Protein AF-A0A2H8TK50-F1 (afdb_monomer_lite)

Structure (mmCIF, N/CA/C/O backbone):
data_AF-A0A2H8TK50-F1
#
_entry.id   AF-A0A2H8TK50-F1
#
loop_
_atom_site.group_PDB
_atom_site.id
_atom_site.type_symbol
_atom_site.label_atom_id
_atom_site.label_alt_id
_atom_site.label_comp_id
_atom_site.label_asym_id
_atom_site.label_entity_id
_atom_site.label_seq_id
_atom_site.pdbx_PDB_ins_code
_atom_site.Cartn_x
_atom_site.Cartn_y
_atom_site.Cartn_z
_atom_site.occupancy
_atom_site.B_iso_or_equiv
_atom_site.auth_seq_id
_atom_site.auth_comp_id
_atom_site.auth_asym_id
_atom_site.auth_atom_id
_atom_site.pdbx_PDB_model_num
ATOM 1 N N . MET A 1 1 ? 24.410 6.948 19.843 1.00 59.19 1 MET A N 1
ATOM 2 C CA . MET A 1 1 ? 24.006 8.036 18.923 1.00 59.19 1 MET A CA 1
ATOM 3 C C . MET A 1 1 ? 22.781 7.553 18.160 1.00 59.19 1 MET A C 1
ATOM 5 O O . MET A 1 1 ? 22.841 6.465 17.606 1.00 59.19 1 MET A O 1
ATOM 9 N N . VAL A 1 2 ? 21.653 8.263 18.240 1.00 80.38 2 VAL A N 1
ATOM 10 C CA . VAL A 1 2 ? 20.381 7.855 17.608 1.00 80.38 2 VAL A CA 1
ATOM 11 C C . VAL A 1 2 ? 20.427 8.196 16.118 1.00 80.38 2 VAL A C 1
ATOM 13 O O . VAL A 1 2 ? 20.750 9.328 15.768 1.00 80.38 2 VAL A O 1
ATOM 16 N N . SER A 1 3 ? 20.117 7.230 15.249 1.00 84.81 3 SER A N 1
ATOM 17 C CA . SER A 1 3 ? 20.036 7.448 13.800 1.00 84.81 3 SER A CA 1
ATOM 18 C C . SER A 1 3 ? 18.895 8.418 13.450 1.00 84.81 3 SER A C 1
ATOM 20 O O . SER A 1 3 ? 17.822 8.324 14.057 1.00 84.81 3 SER A O 1
ATOM 22 N N . PRO A 1 4 ? 19.070 9.312 12.458 1.00 81.44 4 PRO A N 1
ATOM 23 C CA . PRO A 1 4 ? 18.038 10.275 12.059 1.00 81.44 4 PRO A CA 1
ATOM 24 C C . PRO A 1 4 ? 16.717 9.597 11.660 1.00 81.44 4 PRO A C 1
ATOM 26 O O . PRO A 1 4 ? 15.648 10.095 12.003 1.00 81.44 4 PRO A O 1
ATOM 29 N N . ASP A 1 5 ? 16.772 8.409 11.049 1.00 82.81 5 ASP A N 1
ATOM 30 C CA . ASP A 1 5 ? 15.582 7.638 10.664 1.00 82.81 5 ASP A C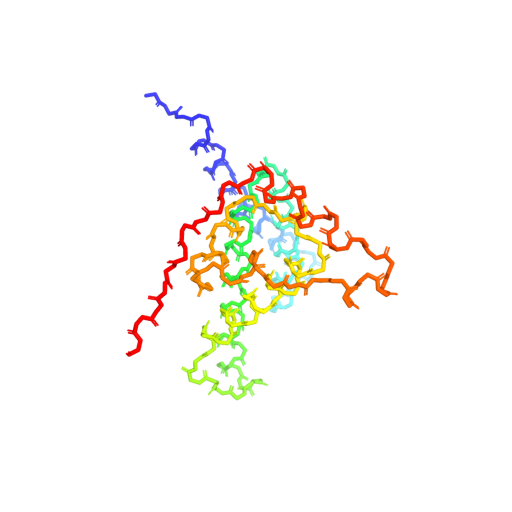A 1
ATOM 31 C C . ASP A 1 5 ? 14.728 7.210 11.862 1.00 82.81 5 ASP A C 1
ATOM 33 O O . ASP A 1 5 ? 13.497 7.271 11.814 1.00 82.81 5 ASP A O 1
ATOM 37 N N . THR A 1 6 ? 15.374 6.804 12.958 1.00 86.19 6 THR A N 1
ATOM 38 C CA . THR A 1 6 ? 14.698 6.394 14.194 1.00 86.19 6 THR A CA 1
ATOM 39 C C . THR A 1 6 ? 13.994 7.581 14.844 1.00 86.19 6 THR A C 1
ATOM 41 O O . THR A 1 6 ? 12.878 7.445 15.346 1.00 86.19 6 THR A O 1
ATOM 44 N N . PHE A 1 7 ? 14.616 8.763 14.791 1.00 87.75 7 PHE A N 1
ATOM 45 C CA . PHE A 1 7 ? 14.002 9.994 15.278 1.00 87.75 7 PHE A CA 1
ATOM 46 C C . PHE A 1 7 ? 12.780 10.383 14.436 1.00 87.75 7 PHE A C 1
ATOM 48 O O . PHE A 1 7 ? 11.719 10.672 14.988 1.00 87.75 7 PHE A O 1
ATOM 55 N N . SER A 1 8 ? 12.882 10.313 13.106 1.00 85.00 8 SER A N 1
ATOM 56 C CA . SER A 1 8 ? 11.764 10.608 12.206 1.00 85.00 8 SER A CA 1
ATOM 57 C C . SER A 1 8 ? 10.599 9.620 12.347 1.00 85.00 8 SER A C 1
ATOM 59 O O . SER A 1 8 ? 9.442 10.036 12.283 1.00 85.00 8 SER A O 1
ATOM 61 N N . LEU A 1 9 ? 10.874 8.337 12.611 1.00 86.62 9 LEU A N 1
ATOM 62 C CA . LEU A 1 9 ? 9.844 7.345 12.952 1.00 86.62 9 LEU A CA 1
ATOM 63 C C . LEU A 1 9 ? 9.116 7.695 14.250 1.00 86.62 9 LEU A C 1
ATOM 65 O O . LEU A 1 9 ? 7.886 7.641 14.302 1.00 86.62 9 LEU A O 1
ATOM 69 N N . GLY A 1 10 ? 9.866 8.074 15.287 1.00 89.12 10 GLY A N 1
ATOM 70 C CA . GLY A 1 10 ? 9.301 8.511 16.563 1.00 89.12 10 GLY A CA 1
ATOM 71 C C . GLY A 1 10 ? 8.434 9.762 16.411 1.00 89.12 10 GLY A C 1
ATOM 72 O O . GLY A 1 10 ? 7.308 9.796 16.908 1.00 89.12 10 GLY A O 1
ATOM 73 N N . ALA A 1 11 ? 8.916 10.754 15.657 1.00 88.06 11 ALA A N 1
ATOM 74 C CA . ALA A 1 11 ? 8.169 11.972 15.347 1.00 88.06 11 ALA A CA 1
ATOM 75 C C . ALA A 1 11 ? 6.882 11.675 14.561 1.00 88.06 11 ALA A C 1
ATOM 77 O O . ALA A 1 11 ? 5.838 12.255 14.851 1.00 88.06 11 ALA A O 1
ATOM 78 N N . PHE A 1 12 ? 6.929 10.732 13.617 1.00 88.69 12 PHE A N 1
ATOM 79 C CA . PHE A 1 12 ? 5.761 10.293 12.858 1.00 88.69 12 PHE A CA 1
ATOM 80 C C . PHE A 1 12 ? 4.702 9.619 13.752 1.00 88.69 12 PHE A C 1
ATOM 82 O O . PHE A 1 12 ? 3.536 10.015 13.738 1.00 88.69 12 PHE A O 1
ATOM 89 N N . LEU A 1 13 ? 5.101 8.638 14.568 1.00 88.94 13 LEU A N 1
ATOM 90 C CA . LEU A 1 13 ? 4.197 7.910 15.470 1.00 88.94 13 LEU A CA 1
ATOM 91 C C . LEU A 1 13 ? 3.581 8.834 16.532 1.00 88.94 13 LEU A C 1
ATOM 93 O O . LEU A 1 13 ? 2.377 8.774 16.796 1.00 88.94 13 LEU A O 1
ATOM 97 N N . GLY A 1 14 ? 4.401 9.714 17.113 1.00 92.19 14 GLY A N 1
ATOM 98 C CA . GLY A 1 14 ? 3.955 10.713 18.080 1.00 92.19 14 GLY A CA 1
ATOM 99 C C . GLY A 1 14 ? 3.019 11.747 17.453 1.00 92.19 14 GLY A C 1
ATOM 100 O O . GLY A 1 14 ? 1.954 12.021 18.008 1.00 92.19 14 GLY A O 1
ATOM 101 N N . GLY A 1 15 ? 3.380 12.265 16.275 1.00 91.94 15 GLY A N 1
ATOM 102 C CA . GLY A 1 15 ? 2.600 13.248 15.522 1.00 91.94 15 GLY A CA 1
ATOM 103 C C . GLY A 1 15 ? 1.229 12.723 15.106 1.00 91.94 15 GLY A C 1
ATOM 104 O O . GLY A 1 15 ? 0.223 13.400 15.290 1.00 91.94 15 GLY A O 1
ATOM 105 N N . PHE A 1 16 ? 1.157 11.479 14.631 1.00 91.38 16 PHE A N 1
ATOM 106 C CA . PHE A 1 16 ? -0.114 10.870 14.245 1.00 91.38 16 PHE A CA 1
ATOM 107 C C . PHE A 1 16 ? -1.084 10.780 15.436 1.00 91.38 16 PHE A C 1
ATOM 109 O O . PHE A 1 16 ? -2.249 11.170 15.331 1.00 91.38 16 PHE A O 1
ATOM 116 N N . SER A 1 17 ? -0.597 10.318 16.594 1.00 92.88 17 SER A N 1
ATOM 117 C CA . SER A 1 17 ? -1.404 10.195 17.816 1.00 92.88 17 SER A CA 1
ATOM 118 C C . SER A 1 17 ? -1.839 11.557 18.372 1.00 92.88 17 SER A C 1
ATOM 120 O O . SER A 1 17 ? -2.994 11.721 18.781 1.00 92.88 17 SER A O 1
ATOM 122 N N . SER A 1 18 ? -0.943 12.552 18.365 1.00 94.31 18 SER A N 1
ATOM 123 C CA . SER A 1 18 ? -1.245 13.895 18.868 1.00 94.31 18 SER A CA 1
ATOM 124 C C . SER A 1 18 ? -2.257 14.616 17.982 1.00 94.31 18 SER A C 1
ATOM 126 O O . SER A 1 18 ? -3.242 15.141 18.501 1.00 94.31 18 SER A O 1
ATOM 128 N N . ILE A 1 19 ? -2.084 14.565 16.659 1.00 93.81 19 ILE A N 1
ATOM 129 C CA . ILE A 1 19 ? -2.994 15.182 15.690 1.00 93.81 19 ILE A CA 1
ATOM 130 C C . ILE A 1 19 ? -4.373 14.521 15.762 1.00 93.81 19 ILE A C 1
ATOM 132 O O . ILE A 1 19 ? -5.378 15.224 15.855 1.00 93.81 19 ILE A O 1
ATOM 136 N N . TYR A 1 20 ? -4.445 13.186 15.824 1.00 93.56 20 TYR A N 1
ATOM 137 C CA . TYR A 1 20 ? -5.718 12.475 15.966 1.00 93.56 20 TYR A CA 1
ATOM 138 C C . TYR A 1 20 ? -6.499 12.914 17.215 1.00 93.56 20 TYR A C 1
ATOM 140 O O . TYR A 1 20 ? -7.698 13.203 17.136 1.00 93.56 20 TYR A O 1
ATOM 148 N N . LYS A 1 21 ? -5.826 13.006 18.371 1.00 92.75 21 LYS A N 1
ATOM 149 C CA . LYS A 1 21 ? -6.450 13.477 19.618 1.00 92.75 21 LYS A CA 1
ATOM 150 C C . LYS A 1 21 ? -6.843 14.947 19.533 1.00 92.75 21 LYS A C 1
ATOM 152 O O . LYS A 1 21 ? -7.952 15.290 19.934 1.00 92.75 21 LYS A O 1
ATOM 157 N N . PHE A 1 22 ? -5.973 15.791 18.982 1.00 93.62 22 PHE A N 1
ATOM 158 C CA . PHE A 1 22 ? -6.236 17.215 18.802 1.00 93.62 22 PHE A CA 1
ATOM 159 C C . PHE A 1 22 ? -7.510 17.438 17.981 1.00 93.62 22 PHE A C 1
ATOM 161 O O . PHE A 1 22 ? -8.435 18.098 18.451 1.00 93.62 22 PHE A O 1
ATOM 168 N N . ILE A 1 23 ? -7.619 16.799 16.814 1.00 92.69 23 ILE A N 1
ATOM 169 C CA . ILE A 1 23 ? -8.797 16.915 15.946 1.00 92.69 23 ILE A CA 1
ATOM 170 C C . ILE A 1 23 ? -10.034 16.317 16.611 1.00 92.69 23 ILE A C 1
ATOM 172 O O . ILE A 1 23 ? -11.107 16.907 16.538 1.00 92.69 23 ILE A O 1
ATOM 176 N N . SER A 1 24 ? -9.901 15.179 17.298 1.00 91.00 24 SER A N 1
ATOM 177 C CA . SER A 1 24 ? -11.024 14.562 18.014 1.00 91.00 24 SER A CA 1
ATOM 178 C C . SER A 1 24 ? -11.592 15.492 19.089 1.00 91.00 24 SER A C 1
ATOM 180 O O . SER A 1 24 ? -12.808 15.629 19.198 1.00 91.00 24 SER A O 1
ATOM 182 N N . CYS A 1 25 ? -10.731 16.161 19.861 1.00 90.69 25 CYS A N 1
ATOM 183 C CA . CYS A 1 25 ? -11.147 17.128 20.876 1.00 90.69 25 CYS A CA 1
ATOM 184 C C . CYS A 1 25 ? -11.767 18.383 20.249 1.00 90.69 25 CYS A C 1
ATOM 186 O O . CYS A 1 25 ? -12.820 18.833 20.701 1.00 90.69 25 CYS A O 1
ATOM 188 N N . VAL A 1 26 ? -11.151 18.926 19.193 1.00 91.69 26 VAL A N 1
ATOM 189 C CA . VAL A 1 26 ? -11.675 20.093 18.466 1.00 91.69 26 VAL A CA 1
ATOM 190 C C . VAL A 1 26 ? -13.055 19.789 17.884 1.00 91.69 26 VAL A C 1
ATOM 192 O O . VAL A 1 26 ? -13.991 20.553 18.104 1.00 91.69 26 VAL A O 1
ATOM 195 N N . MET A 1 27 ? -13.223 18.643 17.222 1.00 87.12 27 MET A N 1
ATOM 196 C CA . MET A 1 27 ? -14.496 18.253 16.616 1.00 87.12 27 MET A CA 1
ATOM 197 C C . MET A 1 27 ? -15.592 18.033 17.669 1.00 87.12 27 MET A C 1
ATOM 199 O O . MET A 1 27 ? -16.724 18.463 17.465 1.00 87.12 27 MET A O 1
ATOM 203 N N . ARG A 1 28 ? -15.270 17.425 18.822 1.00 89.12 28 ARG A N 1
ATOM 204 C CA . ARG A 1 28 ? -16.223 17.290 19.940 1.00 89.12 28 ARG A CA 1
ATOM 205 C C . ARG A 1 28 ? -16.644 18.645 20.501 1.00 89.12 28 ARG A C 1
ATOM 207 O O . ARG A 1 28 ? -17.818 18.835 20.799 1.00 89.12 28 ARG A O 1
ATOM 214 N N . ARG A 1 29 ? -15.709 19.595 20.614 1.00 88.69 29 ARG A N 1
ATOM 215 C CA . ARG A 1 29 ? -15.999 20.949 21.106 1.00 88.69 29 ARG A CA 1
ATOM 216 C C . ARG A 1 29 ? -16.889 21.737 20.144 1.00 88.69 29 ARG A C 1
ATOM 218 O O . ARG A 1 29 ? -17.730 22.495 20.608 1.00 88.69 29 ARG A O 1
ATOM 225 N N . LEU A 1 30 ? -16.718 21.547 18.834 1.00 86.75 30 LEU A N 1
ATOM 226 C CA . LEU A 1 30 ? -17.543 22.196 17.810 1.00 86.75 30 LEU A CA 1
ATOM 227 C C . LEU A 1 30 ? -18.946 21.585 17.705 1.00 86.75 30 LEU A C 1
ATOM 229 O O . LEU A 1 30 ? -19.915 22.317 17.544 1.00 86.75 30 LEU A O 1
ATOM 233 N N . LEU A 1 31 ? -19.060 20.256 17.786 1.00 83.50 31 LEU A N 1
ATOM 234 C CA . LEU A 1 31 ? -20.325 19.553 17.552 1.00 83.50 31 LEU A CA 1
ATOM 235 C C . LEU A 1 31 ? -21.160 19.347 18.828 1.00 83.50 31 LEU A C 1
ATOM 237 O O . LEU A 1 31 ? -22.336 19.007 18.734 1.00 83.50 31 LEU A O 1
ATOM 241 N N . GLY A 1 32 ? -20.563 19.496 20.018 1.00 81.75 32 GLY A N 1
ATOM 242 C CA . GLY A 1 32 ? -21.240 19.356 21.316 1.00 81.75 32 GLY A CA 1
ATOM 243 C C . GLY A 1 32 ? -21.824 17.964 21.601 1.00 81.75 32 GLY A C 1
ATOM 244 O O . GLY A 1 32 ? -22.533 17.788 22.588 1.00 81.75 32 GLY A O 1
ATOM 245 N N . LYS A 1 33 ? -21.553 16.971 20.742 1.00 81.62 33 LYS A N 1
ATOM 246 C CA . LYS A 1 33 ? -22.107 15.615 20.805 1.00 81.62 33 LYS A CA 1
ATOM 247 C C . LYS A 1 33 ? -21.029 14.583 20.494 1.00 81.62 33 LYS A C 1
ATOM 249 O O . LYS A 1 33 ? -20.317 14.698 19.496 1.00 81.62 33 LYS A O 1
ATOM 254 N N . ASP A 1 34 ? -20.960 13.532 21.304 1.00 80.62 34 ASP A N 1
ATOM 255 C CA . ASP A 1 34 ? -20.097 12.383 21.042 1.00 80.62 34 ASP A CA 1
ATOM 256 C C . ASP A 1 34 ? -20.761 11.453 20.019 1.00 80.62 34 ASP A C 1
ATOM 258 O O . ASP A 1 34 ? -21.688 10.702 20.322 1.00 80.62 34 ASP A O 1
ATOM 262 N N . SER A 1 35 ? -20.291 11.517 18.773 1.00 82.50 35 SER A N 1
ATOM 263 C CA . SER A 1 35 ? -20.740 10.643 17.689 1.00 82.50 35 SER A CA 1
ATOM 264 C C . SER A 1 35 ? -19.586 9.808 17.141 1.00 82.50 35 SER A C 1
ATOM 266 O O . SER A 1 35 ? -18.478 10.311 16.946 1.00 82.50 35 SER A O 1
ATOM 268 N N . LYS A 1 36 ? -19.850 8.530 16.833 1.00 82.00 36 LYS A N 1
ATOM 269 C CA . LYS A 1 36 ? -18.857 7.598 16.261 1.00 82.00 36 LYS A CA 1
ATOM 270 C C . LYS A 1 36 ? -18.292 8.095 14.921 1.00 82.00 36 LYS A C 1
ATOM 272 O O . LYS A 1 36 ? -17.146 7.790 14.594 1.00 82.00 36 LYS A O 1
ATOM 277 N N . TYR A 1 37 ? -19.055 8.904 14.182 1.00 83.81 37 TYR A N 1
ATOM 278 C CA . TYR A 1 37 ? -18.659 9.442 12.876 1.00 83.81 37 TYR A CA 1
ATOM 279 C C . TYR A 1 37 ? -17.508 10.452 12.946 1.00 83.81 37 TYR A C 1
ATOM 281 O O . TYR A 1 37 ? -16.821 10.639 11.949 1.00 83.81 37 TYR A O 1
ATOM 289 N N . ILE A 1 38 ? -17.231 11.042 14.117 1.00 86.44 38 ILE A N 1
ATOM 290 C CA . ILE A 1 38 ? -16.118 11.989 14.323 1.00 86.44 38 ILE A CA 1
ATOM 291 C C . ILE A 1 38 ? -14.750 11.325 14.081 1.00 86.44 38 ILE A C 1
ATOM 293 O O . ILE A 1 38 ? -13.790 11.990 13.695 1.00 86.44 38 ILE A O 1
ATOM 297 N N . CYS A 1 39 ? -14.663 10.003 14.252 1.00 84.56 39 CYS A N 1
ATOM 298 C CA . CYS A 1 39 ? -13.430 9.244 14.048 1.00 84.56 39 CYS A CA 1
ATOM 299 C C . CYS A 1 39 ? -12.936 9.289 12.589 1.00 84.56 39 CYS A C 1
ATOM 301 O O . CYS A 1 39 ? -11.731 9.315 12.350 1.00 84.56 39 CYS A O 1
ATOM 303 N N . ILE A 1 40 ? -13.851 9.356 11.614 1.00 88.69 40 ILE A N 1
ATOM 304 C CA . ILE A 1 40 ? -13.521 9.328 10.181 1.00 88.69 40 ILE A CA 1
ATOM 305 C C . ILE A 1 40 ? -12.704 10.568 9.759 1.00 88.69 40 ILE A C 1
ATOM 307 O O . ILE A 1 40 ? -11.579 10.393 9.286 1.00 88.69 40 ILE A O 1
ATOM 311 N N . PRO A 1 41 ? -13.184 11.814 9.961 1.00 89.38 41 PRO A N 1
ATOM 312 C CA . PRO A 1 41 ? -12.411 13.012 9.633 1.00 89.38 41 PRO A CA 1
ATOM 313 C C . PRO A 1 41 ? -11.174 13.190 10.526 1.00 89.38 41 PRO A C 1
ATOM 315 O O . PRO A 1 41 ? -10.151 13.690 10.068 1.00 89.38 41 PRO A O 1
ATOM 318 N N . ALA A 1 42 ? -11.220 12.753 11.791 1.00 91.31 42 ALA A N 1
ATOM 319 C CA . ALA A 1 42 ? -10.041 12.795 12.657 1.00 91.31 42 ALA A CA 1
ATOM 320 C C . ALA A 1 42 ? -8.918 11.885 12.133 1.00 91.31 42 ALA A C 1
ATOM 322 O O . ALA A 1 42 ? -7.755 12.287 12.110 1.00 91.31 42 ALA A O 1
ATOM 323 N N . GLY A 1 43 ? -9.261 10.682 11.664 1.00 90.56 43 GLY A N 1
ATOM 324 C CA . GLY A 1 43 ? -8.319 9.752 11.044 1.00 90.56 43 GLY A CA 1
ATOM 325 C C . GLY A 1 43 ? -7.782 10.235 9.693 1.00 90.56 43 GLY A C 1
ATOM 326 O O . GLY A 1 43 ? -6.588 10.076 9.422 1.00 90.56 43 GLY A O 1
ATOM 327 N N . SER A 1 44 ? -8.622 10.863 8.860 1.00 90.19 44 SER A N 1
ATOM 328 C CA . SER A 1 44 ? -8.191 11.370 7.549 1.00 90.19 44 SER A CA 1
ATOM 329 C C . SER A 1 44 ? -7.196 12.526 7.678 1.00 90.19 44 SER A C 1
ATOM 331 O O . SER A 1 44 ? -6.153 12.503 7.027 1.00 90.19 44 SER A O 1
ATOM 333 N N . LEU A 1 45 ? -7.446 13.483 8.577 1.00 92.00 45 LEU A N 1
ATOM 334 C CA . LEU A 1 45 ? -6.500 14.569 8.836 1.00 92.00 45 LEU A CA 1
ATOM 335 C C . LEU A 1 45 ? -5.245 14.081 9.578 1.00 92.00 45 LEU A C 1
ATOM 337 O O . LEU A 1 45 ? -4.147 14.521 9.249 1.00 92.00 45 LEU A O 1
ATOM 341 N N . ALA A 1 46 ? -5.360 13.146 10.531 1.00 91.62 46 ALA A N 1
ATOM 342 C CA . ALA A 1 46 ? -4.186 12.572 11.200 1.00 91.62 46 ALA A CA 1
ATOM 343 C C . ALA A 1 46 ? -3.242 11.870 10.215 1.00 91.62 46 ALA A C 1
ATOM 345 O O . ALA A 1 46 ? -2.019 11.964 10.346 1.00 91.62 46 ALA A O 1
ATOM 346 N N . SER A 1 47 ? -3.798 11.240 9.179 1.00 89.75 47 SER A N 1
ATOM 347 C CA . SER A 1 47 ? -3.024 10.604 8.111 1.00 89.75 47 SER A CA 1
ATOM 348 C C . SER A 1 47 ? -2.158 11.585 7.310 1.00 89.75 47 SER A C 1
ATOM 350 O O . SER A 1 47 ? -1.162 11.157 6.733 1.00 89.75 47 SER A O 1
ATOM 352 N N . LEU A 1 48 ? -2.433 12.898 7.325 1.00 87.25 48 LEU A N 1
ATOM 353 C CA . LEU A 1 48 ? -1.554 13.892 6.687 1.00 87.25 48 LEU A CA 1
ATOM 354 C C . LEU A 1 48 ? -0.138 13.894 7.285 1.00 87.25 48 LEU A C 1
ATOM 356 O O . LEU A 1 48 ? 0.818 14.255 6.600 1.00 87.25 48 LEU A O 1
ATOM 360 N N . THR A 1 49 ? 0.031 13.398 8.516 1.00 86.69 49 THR A N 1
ATOM 361 C CA . THR A 1 49 ? 1.347 13.207 9.152 1.00 86.69 49 THR A CA 1
ATOM 362 C C . THR A 1 49 ? 2.262 12.288 8.332 1.00 86.69 49 THR A C 1
ATOM 364 O O . THR A 1 49 ? 3.480 12.452 8.360 1.00 86.69 49 THR A O 1
ATOM 367 N N . PHE A 1 50 ? 1.709 11.361 7.535 1.00 84.44 50 PHE A N 1
ATOM 368 C CA . PHE A 1 50 ? 2.501 10.500 6.646 1.00 84.44 50 PHE A CA 1
ATOM 369 C C . PHE A 1 50 ? 3.248 11.281 5.558 1.00 84.44 50 PHE A C 1
ATOM 371 O O . PHE A 1 50 ? 4.252 10.791 5.044 1.00 84.44 50 PHE A O 1
ATOM 378 N N . CYS A 1 51 ? 2.825 12.503 5.223 1.00 79.06 51 CYS A N 1
ATOM 379 C CA . CYS A 1 51 ? 3.567 13.349 4.289 1.00 79.06 51 CYS A CA 1
ATOM 380 C C . CYS A 1 51 ? 4.937 13.773 4.842 1.00 79.06 51 CYS A C 1
ATOM 382 O O . CYS A 1 51 ? 5.855 13.968 4.047 1.00 79.06 51 CYS A O 1
ATOM 384 N N . LEU A 1 52 ? 5.094 13.863 6.170 1.00 75.12 52 LEU A N 1
ATOM 385 C CA . LEU A 1 52 ? 6.360 14.218 6.826 1.00 75.12 52 LEU A CA 1
ATOM 386 C C . LEU A 1 52 ? 7.370 13.062 6.815 1.00 75.12 52 LEU A C 1
ATOM 388 O O . LEU A 1 52 ? 8.575 13.295 6.826 1.00 75.12 52 LEU A O 1
ATOM 392 N N . TYR A 1 53 ? 6.890 11.817 6.762 1.00 75.06 53 TYR A N 1
ATOM 393 C CA . TYR A 1 53 ? 7.724 10.618 6.731 1.00 75.06 53 TYR A CA 1
ATOM 394 C C . TYR A 1 53 ? 7.377 9.756 5.512 1.00 75.06 53 TYR A C 1
ATOM 396 O O . TYR A 1 53 ? 6.598 8.803 5.578 1.00 75.06 53 TYR A O 1
ATOM 404 N N . ARG A 1 54 ? 7.965 10.107 4.361 1.00 69.50 54 ARG A N 1
ATOM 405 C CA . ARG A 1 54 ? 7.698 9.472 3.063 1.00 69.50 54 ARG A CA 1
ATOM 406 C C . ARG A 1 54 ? 8.409 8.121 2.936 1.00 69.50 54 ARG A C 1
ATOM 408 O O . ARG A 1 54 ? 9.356 7.965 2.174 1.00 69.50 54 ARG A O 1
ATOM 415 N N . ASN A 1 55 ? 7.918 7.118 3.657 1.00 81.50 55 ASN A N 1
ATOM 416 C CA . ASN A 1 55 ? 8.346 5.732 3.492 1.00 81.50 55 ASN A CA 1
ATOM 417 C C . ASN A 1 55 ? 7.192 4.860 3.000 1.00 81.50 55 ASN A C 1
ATOM 419 O O . ASN A 1 55 ? 6.350 4.416 3.780 1.00 81.50 55 ASN A O 1
ATOM 423 N N . ASN A 1 56 ? 7.190 4.569 1.694 1.00 79.88 56 ASN A N 1
ATOM 424 C CA . ASN A 1 56 ? 6.135 3.792 1.030 1.00 79.88 56 ASN A CA 1
ATOM 425 C C . ASN A 1 56 ? 5.895 2.424 1.686 1.00 79.88 56 ASN A C 1
ATOM 427 O O . ASN A 1 56 ? 4.758 1.975 1.760 1.00 79.88 56 ASN A O 1
ATOM 431 N N . THR A 1 57 ? 6.946 1.777 2.199 1.00 83.38 57 THR A N 1
ATOM 432 C CA . THR A 1 57 ? 6.833 0.478 2.880 1.00 83.38 57 THR A CA 1
ATOM 433 C C . THR A 1 57 ? 5.973 0.570 4.143 1.00 83.38 57 THR A C 1
ATOM 435 O O . THR A 1 57 ? 5.128 -0.286 4.380 1.00 83.38 57 THR A O 1
ATOM 438 N N . ILE A 1 58 ? 6.162 1.621 4.942 1.00 84.44 58 ILE A N 1
ATOM 439 C CA . ILE A 1 58 ? 5.463 1.793 6.220 1.00 84.44 58 ILE A CA 1
ATOM 440 C C . ILE A 1 58 ? 4.045 2.299 5.982 1.00 84.44 58 ILE A C 1
ATOM 442 O O . ILE A 1 58 ? 3.115 1.792 6.599 1.00 84.44 58 ILE A O 1
ATOM 446 N N . ALA A 1 59 ? 3.863 3.232 5.044 1.00 86.00 59 ALA A N 1
ATOM 447 C CA . ALA A 1 59 ? 2.537 3.692 4.642 1.00 86.00 59 ALA A CA 1
ATOM 448 C C . ALA A 1 59 ? 1.668 2.526 4.142 1.00 86.00 59 ALA A C 1
ATOM 450 O O . ALA A 1 59 ? 0.543 2.356 4.607 1.00 86.00 59 ALA A O 1
ATOM 451 N N . LEU A 1 60 ? 2.214 1.672 3.269 1.00 85.06 60 LEU A N 1
ATOM 452 C CA . LEU A 1 60 ? 1.515 0.486 2.775 1.00 85.06 60 LEU A CA 1
ATOM 453 C C . LEU A 1 60 ? 1.218 -0.514 3.901 1.00 85.06 60 LEU A C 1
ATOM 455 O O . LEU A 1 60 ? 0.119 -1.062 3.962 1.00 85.06 60 LEU A O 1
ATOM 459 N N . TYR A 1 61 ? 2.175 -0.734 4.807 1.00 86.19 61 TYR A N 1
ATOM 460 C CA . TYR A 1 61 ? 1.983 -1.623 5.952 1.00 86.19 61 TYR A CA 1
ATOM 461 C C . TYR A 1 61 ? 0.846 -1.143 6.860 1.00 86.19 61 TYR A C 1
ATOM 463 O O . TYR A 1 61 ? -0.041 -1.924 7.205 1.00 86.19 61 TYR A O 1
ATOM 471 N N . VAL A 1 62 ? 0.838 0.146 7.215 1.00 88.44 62 VAL A N 1
ATOM 472 C CA . VAL A 1 62 ? -0.229 0.725 8.037 1.00 88.44 62 VAL A CA 1
ATOM 473 C C . VAL A 1 62 ? -1.562 0.671 7.295 1.00 88.44 62 VAL A C 1
ATOM 475 O O . VAL A 1 62 ? -2.543 0.237 7.890 1.00 88.44 62 VAL A O 1
ATOM 478 N N . MET A 1 63 ? -1.604 1.000 6.000 1.00 88.31 63 MET A N 1
ATOM 479 C CA . MET A 1 63 ? -2.815 0.891 5.178 1.00 88.31 63 MET A CA 1
ATOM 480 C C . MET A 1 63 ? -3.415 -0.521 5.246 1.00 88.31 63 MET A C 1
ATOM 482 O O . MET A 1 63 ? -4.575 -0.682 5.621 1.00 88.31 63 MET A O 1
ATOM 486 N N . LEU A 1 64 ? -2.618 -1.557 4.975 1.00 87.69 64 LEU A N 1
ATOM 487 C CA . LEU A 1 64 ? -3.085 -2.947 5.018 1.00 87.69 64 LEU A CA 1
ATOM 488 C C . LEU A 1 64 ? -3.534 -3.369 6.423 1.00 87.69 64 LEU A C 1
ATOM 490 O O . LEU A 1 64 ? -4.569 -4.018 6.569 1.00 87.69 64 LEU A O 1
ATOM 494 N N . LYS A 1 65 ? -2.810 -2.960 7.471 1.00 89.69 65 LYS A N 1
ATOM 495 C CA . LYS A 1 65 ? -3.210 -3.225 8.861 1.00 89.69 65 LYS A CA 1
ATOM 496 C C . LYS A 1 65 ? -4.518 -2.537 9.238 1.00 89.69 65 LYS A C 1
ATOM 498 O O . LYS A 1 65 ? -5.356 -3.153 9.890 1.00 89.69 65 LYS A O 1
ATOM 503 N N . THR A 1 66 ? -4.721 -1.290 8.820 1.00 89.69 66 THR A N 1
ATOM 504 C CA . THR A 1 66 ? -5.980 -0.575 9.075 1.00 89.69 66 THR A CA 1
ATOM 505 C C . THR A 1 66 ? -7.154 -1.234 8.365 1.00 89.69 66 THR A C 1
ATOM 507 O O . THR A 1 66 ? -8.216 -1.373 8.965 1.00 89.69 66 THR A O 1
ATOM 510 N N . LEU A 1 67 ? -6.946 -1.722 7.141 1.00 89.38 67 LEU A N 1
ATOM 511 C CA . LEU A 1 67 ? -7.951 -2.455 6.380 1.00 89.38 67 LEU A CA 1
ATOM 512 C C . LEU A 1 67 ? -8.309 -3.781 7.071 1.00 89.38 67 LEU A C 1
ATOM 514 O O . LEU A 1 67 ? -9.487 -4.081 7.251 1.00 89.38 67 LEU A O 1
ATOM 518 N N . GLN A 1 68 ? -7.309 -4.518 7.567 1.00 87.69 68 GLN A N 1
ATOM 519 C CA . GLN A 1 68 ? -7.519 -5.730 8.367 1.00 87.69 68 GLN A CA 1
ATOM 520 C C . GLN A 1 68 ? -8.368 -5.452 9.623 1.00 87.69 68 GLN A C 1
ATOM 522 O O . GLN A 1 68 ? -9.318 -6.179 9.905 1.00 87.69 68 GLN A O 1
ATOM 527 N N . ILE A 1 69 ? -8.054 -4.387 10.369 1.00 89.06 69 ILE A N 1
ATOM 528 C CA . ILE A 1 69 ? -8.802 -3.997 11.578 1.00 89.06 69 ILE A CA 1
ATOM 529 C C . ILE A 1 69 ? -10.230 -3.561 11.225 1.00 89.06 69 ILE A C 1
ATOM 531 O O . ILE A 1 69 ? -11.173 -3.923 11.926 1.00 89.06 69 ILE A O 1
ATOM 535 N N . MET A 1 70 ? -10.395 -2.800 10.140 1.00 87.50 70 MET A N 1
ATOM 536 C CA . MET A 1 70 ? -11.701 -2.364 9.647 1.00 87.50 70 MET A CA 1
ATOM 537 C C . MET A 1 70 ? -12.581 -3.560 9.289 1.00 87.50 70 MET A C 1
ATOM 539 O O . MET A 1 70 ? -13.747 -3.574 9.668 1.00 87.50 70 MET A O 1
ATOM 543 N N . TYR A 1 71 ? -12.016 -4.567 8.622 1.00 86.56 71 TYR A N 1
ATOM 544 C CA . TYR A 1 71 ? -12.725 -5.795 8.285 1.00 86.56 71 TYR A CA 1
ATOM 545 C C . TYR A 1 71 ? -13.192 -6.540 9.541 1.00 86.56 71 TYR A C 1
ATOM 547 O O . TYR A 1 71 ? -14.375 -6.826 9.664 1.00 86.56 71 TYR A O 1
ATOM 555 N N . ILE A 1 72 ? -12.297 -6.779 10.509 1.00 85.69 72 ILE A N 1
ATOM 556 C CA . ILE A 1 72 ? -12.646 -7.474 11.764 1.00 85.69 72 ILE A CA 1
ATOM 557 C C . ILE A 1 72 ? -13.758 -6.727 12.504 1.00 85.69 72 ILE A C 1
ATOM 559 O O . ILE A 1 72 ? -14.722 -7.329 12.969 1.00 85.69 72 ILE A O 1
ATOM 563 N N . LYS A 1 73 ? -13.647 -5.398 12.589 1.00 85.56 73 LYS A N 1
ATOM 564 C CA . LYS A 1 73 ? -14.665 -4.570 13.231 1.00 85.56 73 LYS A CA 1
ATOM 565 C C . LYS A 1 73 ? -16.001 -4.620 12.481 1.00 85.56 73 LYS A C 1
ATOM 567 O O . LYS A 1 73 ? -17.035 -4.749 13.122 1.00 85.56 73 LYS A O 1
ATOM 572 N N . GLY A 1 74 ? -15.976 -4.552 11.150 1.00 84.44 74 GLY A N 1
ATOM 573 C CA . GLY A 1 74 ? -17.174 -4.650 10.313 1.00 84.44 74 GLY A CA 1
ATOM 574 C C . GLY A 1 74 ? -17.853 -6.021 10.382 1.00 84.44 74 GLY A C 1
ATOM 575 O O . GLY A 1 74 ? -19.079 -6.084 10.358 1.00 84.44 74 GLY A O 1
ATOM 576 N N . SER A 1 75 ? -17.070 -7.094 10.524 1.00 84.94 75 SER A N 1
ATOM 577 C CA . SER A 1 75 ? -17.564 -8.456 10.775 1.00 84.94 75 SER A CA 1
ATOM 578 C C . SER A 1 75 ? -18.296 -8.530 12.117 1.00 84.94 75 SER A C 1
ATOM 580 O O . SER A 1 75 ? -19.446 -8.950 12.173 1.00 84.94 75 SER A O 1
ATOM 582 N N . ASN A 1 76 ? -17.682 -8.006 13.187 1.00 83.62 76 ASN A N 1
ATOM 583 C CA . ASN A 1 76 ? -18.286 -7.977 14.526 1.00 83.62 76 ASN A CA 1
ATOM 584 C C . ASN A 1 76 ? -19.583 -7.156 14.590 1.00 83.62 76 ASN A C 1
ATOM 586 O O . ASN A 1 76 ? -20.475 -7.477 15.370 1.00 83.62 76 ASN A O 1
ATOM 590 N N . ASP A 1 77 ? -19.686 -6.096 13.784 1.00 83.88 77 ASP A N 1
ATOM 591 C CA . ASP A 1 77 ? -20.891 -5.266 13.681 1.00 83.88 77 ASP A CA 1
ATOM 592 C C . ASP A 1 77 ? -22.001 -5.943 12.832 1.00 83.88 77 ASP A C 1
ATOM 594 O O . ASP A 1 77 ? -23.076 -5.369 12.656 1.00 83.88 77 ASP A O 1
ATOM 598 N N . GLY A 1 78 ? -21.768 -7.160 12.312 1.00 80.88 78 GLY A N 1
ATOM 599 C CA . GLY A 1 78 ? -22.729 -7.951 11.533 1.00 80.88 78 GLY A CA 1
ATOM 600 C C . GLY A 1 78 ? -22.923 -7.477 10.089 1.00 80.88 78 GLY A C 1
ATOM 601 O O . GLY A 1 78 ? -23.886 -7.876 9.436 1.00 80.88 78 GLY A O 1
ATOM 602 N N . LEU A 1 79 ? -22.041 -6.606 9.585 1.00 73.50 79 LEU A N 1
ATOM 603 C CA . LEU A 1 79 ? -22.168 -6.004 8.253 1.00 73.50 79 LEU A CA 1
ATOM 604 C C . LEU A 1 79 ? -21.667 -6.933 7.133 1.00 73.50 79 LEU A C 1
ATOM 606 O O . LEU A 1 79 ? -22.104 -6.812 5.990 1.00 73.50 79 LEU A O 1
ATOM 610 N N . PHE A 1 80 ? -20.753 -7.852 7.455 1.00 72.38 80 PHE A N 1
ATOM 611 C CA . PHE A 1 80 ? -20.145 -8.790 6.510 1.00 72.38 80 PHE A CA 1
ATOM 612 C C . PHE A 1 80 ? -20.219 -10.227 7.040 1.00 72.38 80 PHE A C 1
ATOM 614 O O . PHE A 1 80 ? -20.120 -10.422 8.250 1.00 72.38 80 PHE A O 1
ATOM 621 N N . PRO A 1 81 ? -20.367 -11.239 6.162 1.00 72.19 81 PRO A N 1
ATOM 622 C CA . PRO A 1 81 ? -20.236 -12.632 6.568 1.00 72.19 81 PRO A CA 1
ATOM 623 C C . PRO A 1 81 ? -18.809 -12.895 7.060 1.00 72.19 81 PRO A C 1
ATOM 625 O O . PRO A 1 81 ? -17.845 -12.480 6.413 1.00 72.19 81 PRO A O 1
ATOM 628 N N . ASP A 1 82 ? -18.676 -13.603 8.182 1.00 69.12 82 ASP A N 1
ATOM 629 C CA . ASP A 1 82 ? -17.384 -13.959 8.765 1.00 69.12 82 ASP A CA 1
ATOM 630 C C . ASP A 1 82 ? -16.590 -14.857 7.807 1.00 69.12 82 ASP A C 1
ATOM 632 O O . ASP A 1 82 ? -16.721 -16.081 7.811 1.00 69.12 82 ASP A O 1
ATOM 636 N N . LEU A 1 83 ? -15.753 -14.259 6.952 1.00 73.44 83 LEU A N 1
ATOM 637 C CA . LEU A 1 83 ? -14.801 -15.020 6.148 1.00 73.44 83 LEU A CA 1
ATOM 638 C C . LEU A 1 83 ? -13.735 -15.613 7.085 1.00 73.44 83 LEU A C 1
ATOM 640 O O . LEU A 1 83 ? -12.924 -14.856 7.633 1.00 73.44 83 LEU A O 1
ATOM 644 N N . PRO A 1 84 ? -13.645 -16.950 7.215 1.00 70.06 84 PRO A N 1
ATOM 645 C CA . PRO A 1 84 ? -12.705 -17.604 8.129 1.00 70.06 84 PRO A CA 1
ATOM 646 C C . PRO A 1 84 ? -11.228 -17.341 7.775 1.00 70.06 84 PRO A C 1
ATOM 648 O O . PRO A 1 84 ? -10.332 -17.630 8.564 1.00 70.06 84 PRO A O 1
ATOM 651 N N . GLN A 1 85 ? -10.952 -16.781 6.590 1.00 77.81 85 GLN A N 1
ATOM 652 C CA . GLN A 1 85 ? -9.611 -16.560 6.042 1.00 77.81 85 GLN A CA 1
ATOM 653 C C . GLN A 1 85 ? -9.435 -15.173 5.391 1.00 77.81 85 GLN A C 1
ATOM 655 O O . GLN A 1 85 ? -8.741 -15.029 4.384 1.00 77.81 85 GLN A O 1
ATOM 660 N N . ALA A 1 86 ? -10.015 -14.119 5.970 1.00 80.06 86 ALA A N 1
ATOM 661 C CA . ALA A 1 86 ? -9.912 -12.758 5.424 1.00 80.06 86 ALA A CA 1
ATOM 662 C C . ALA A 1 86 ? -8.462 -12.287 5.171 1.00 80.06 86 ALA A C 1
ATOM 664 O O . ALA A 1 86 ? -8.175 -11.632 4.171 1.00 80.06 86 ALA A O 1
ATOM 665 N N . ASN A 1 87 ? -7.510 -12.677 6.026 1.00 81.31 87 ASN A N 1
ATOM 666 C CA . ASN A 1 87 ? -6.093 -12.340 5.837 1.00 81.31 87 ASN A CA 1
ATOM 667 C C . ASN A 1 87 ? -5.514 -12.934 4.542 1.00 81.31 87 ASN A C 1
ATOM 669 O O . ASN A 1 87 ? -4.739 -12.271 3.854 1.00 81.31 87 ASN A O 1
ATOM 673 N N . ILE A 1 88 ? -5.895 -14.172 4.211 1.00 87.00 88 ILE A N 1
ATOM 674 C CA . ILE A 1 88 ? -5.462 -14.848 2.984 1.00 87.00 88 ILE A CA 1
ATOM 675 C C . ILE A 1 88 ? -6.105 -14.164 1.781 1.00 87.00 88 ILE A C 1
ATOM 677 O O . ILE A 1 88 ? -5.414 -13.895 0.805 1.00 87.00 88 ILE A O 1
ATOM 681 N N . PHE A 1 89 ? -7.381 -13.784 1.878 1.00 87.50 89 PHE A N 1
ATOM 682 C CA . PHE A 1 89 ? -8.051 -13.020 0.828 1.00 87.50 8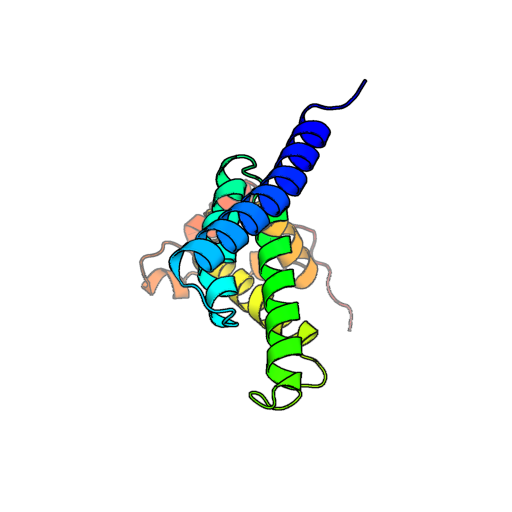9 PHE A CA 1
ATOM 683 C C . PHE A 1 89 ? -7.322 -11.705 0.514 1.00 87.50 89 PHE A C 1
ATOM 685 O O . PHE A 1 89 ? -6.999 -11.449 -0.643 1.00 87.50 89 PHE A O 1
ATOM 692 N N . PHE A 1 90 ? -6.982 -10.900 1.527 1.00 87.56 90 PHE A N 1
ATOM 693 C CA . PHE A 1 90 ? -6.249 -9.646 1.308 1.00 87.56 90 PHE A CA 1
ATOM 694 C C . PHE A 1 90 ? -4.848 -9.863 0.741 1.00 87.56 90 PHE A C 1
ATOM 696 O O . PHE A 1 90 ? -4.383 -9.061 -0.075 1.00 87.56 90 PHE A O 1
ATOM 703 N N . TYR A 1 91 ? -4.186 -10.949 1.143 1.00 87.44 91 TYR A N 1
ATOM 704 C CA . TYR A 1 91 ? -2.909 -11.345 0.571 1.00 87.44 91 TYR A CA 1
ATOM 70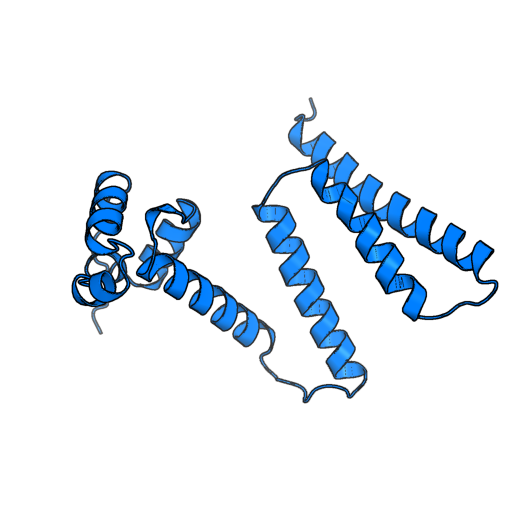5 C C . TYR A 1 91 ? -3.054 -11.699 -0.914 1.00 87.44 91 TYR A C 1
ATOM 707 O O . TYR A 1 91 ? -2.378 -11.091 -1.739 1.00 87.44 91 TYR A O 1
ATOM 715 N N . CYS A 1 92 ? -3.977 -12.599 -1.264 1.00 90.75 92 CYS A N 1
ATOM 716 C CA . CYS A 1 92 ? -4.263 -13.005 -2.642 1.00 90.75 92 CYS A CA 1
ATOM 717 C C . CYS A 1 92 ? -4.689 -11.825 -3.522 1.00 90.75 92 CYS A C 1
ATOM 719 O O . CYS A 1 92 ? -4.244 -11.706 -4.658 1.00 90.75 92 CYS A O 1
ATOM 721 N N . PHE A 1 93 ? -5.514 -10.922 -2.997 1.00 91.31 93 PHE A N 1
ATOM 722 C CA . PHE A 1 93 ? -5.943 -9.724 -3.710 1.00 91.31 93 PHE A CA 1
ATOM 723 C C . PHE A 1 93 ? -4.766 -8.783 -4.000 1.00 91.31 93 PHE A C 1
ATOM 725 O O . PHE A 1 93 ? -4.578 -8.331 -5.129 1.00 91.31 93 PHE A O 1
ATOM 732 N N . SER A 1 94 ? -3.924 -8.532 -2.995 1.00 89.56 94 SER A N 1
ATOM 733 C CA . SER A 1 94 ? -2.749 -7.668 -3.147 1.00 89.56 94 SER A CA 1
ATOM 734 C C . SER A 1 94 ? -1.721 -8.271 -4.105 1.00 89.56 94 SER A C 1
ATOM 736 O O . SER A 1 94 ? -1.144 -7.552 -4.923 1.00 89.56 94 SER A O 1
ATOM 738 N N . THR A 1 95 ? -1.494 -9.587 -4.040 1.00 90.50 95 THR A N 1
ATOM 739 C CA . THR A 1 95 ? -0.595 -10.270 -4.975 1.00 90.50 95 THR A CA 1
ATOM 740 C C . THR A 1 95 ? -1.170 -10.275 -6.386 1.00 90.50 95 THR A C 1
ATOM 742 O O . THR A 1 95 ? -0.424 -9.974 -7.311 1.00 90.50 95 THR A O 1
ATOM 745 N N . ALA A 1 96 ? -2.475 -10.497 -6.572 1.00 92.75 96 ALA A N 1
ATOM 746 C CA . ALA A 1 96 ? -3.125 -10.421 -7.882 1.00 92.75 96 ALA A CA 1
ATOM 747 C C . ALA A 1 96 ? -2.932 -9.049 -8.549 1.00 92.75 96 ALA A C 1
ATOM 749 O O . ALA A 1 96 ? -2.539 -8.987 -9.714 1.00 92.75 96 ALA A O 1
ATOM 750 N N . ILE A 1 97 ? -3.114 -7.950 -7.805 1.00 91.81 97 ILE A N 1
ATOM 751 C CA . ILE A 1 97 ? -2.848 -6.591 -8.310 1.00 91.81 97 ILE A CA 1
ATOM 752 C C . ILE A 1 97 ? -1.373 -6.431 -8.697 1.00 91.81 97 ILE A C 1
ATOM 754 O O . ILE A 1 97 ? -1.061 -5.868 -9.747 1.00 91.81 97 ILE A O 1
ATOM 758 N N . LEU A 1 98 ? -0.457 -6.938 -7.869 1.00 90.38 98 LEU A N 1
ATOM 759 C CA . LEU A 1 98 ? 0.978 -6.854 -8.130 1.00 90.38 98 LEU A CA 1
ATOM 760 C C . LEU A 1 98 ? 1.374 -7.629 -9.396 1.00 90.38 98 LEU A C 1
ATOM 762 O O . LEU A 1 98 ? 2.161 -7.128 -10.195 1.00 90.38 98 LEU A O 1
ATOM 766 N N . PHE A 1 99 ? 0.805 -8.820 -9.595 1.00 90.56 99 PHE A N 1
ATOM 767 C CA . PHE A 1 99 ? 0.976 -9.615 -10.810 1.00 90.56 99 PHE A CA 1
ATOM 768 C C . PHE A 1 99 ? 0.415 -8.889 -12.031 1.00 90.56 99 PHE A C 1
ATOM 770 O O . PHE A 1 99 ? 1.108 -8.776 -13.036 1.00 90.56 99 PHE A O 1
ATOM 777 N N . HIS A 1 100 ? -0.789 -8.329 -11.932 1.00 90.44 100 HIS A N 1
ATOM 778 C CA . HIS A 1 100 ? -1.404 -7.569 -13.016 1.00 90.44 100 HIS A CA 1
ATOM 779 C C . HIS A 1 100 ? -0.535 -6.374 -13.442 1.00 90.44 100 HIS A C 1
ATOM 781 O O . HIS A 1 100 ? -0.223 -6.212 -14.622 1.00 90.44 100 HIS A O 1
ATOM 787 N N . ALA A 1 101 ? -0.058 -5.582 -12.476 1.00 89.88 101 ALA A N 1
ATOM 788 C CA . ALA A 1 101 ? 0.850 -4.467 -12.735 1.00 89.88 101 ALA A CA 1
ATOM 789 C C . ALA A 1 101 ? 2.184 -4.934 -13.342 1.00 89.88 101 ALA A C 1
ATOM 791 O O . ALA A 1 101 ? 2.688 -4.325 -14.283 1.00 89.88 101 ALA A O 1
ATOM 792 N N . ALA A 1 102 ? 2.744 -6.038 -12.843 1.00 88.69 102 ALA A N 1
ATOM 793 C CA . ALA A 1 102 ? 4.001 -6.581 -13.344 1.00 88.69 102 ALA A CA 1
ATOM 794 C C . ALA A 1 102 ? 3.899 -7.157 -14.761 1.00 88.69 102 ALA A C 1
ATOM 796 O O . ALA A 1 102 ? 4.909 -7.177 -15.464 1.00 88.69 102 ALA A O 1
ATOM 797 N N . ILE A 1 103 ? 2.725 -7.638 -15.178 1.00 87.88 103 ILE A N 1
ATOM 798 C CA . ILE A 1 103 ? 2.480 -8.161 -16.526 1.00 87.88 103 ILE A CA 1
ATOM 799 C C . ILE A 1 103 ? 2.372 -7.009 -17.531 1.00 87.88 103 ILE A C 1
ATOM 801 O O . ILE A 1 103 ? 3.070 -7.038 -18.546 1.00 87.88 103 ILE A O 1
ATOM 805 N N . LEU A 1 104 ? 1.574 -5.983 -17.222 1.00 87.69 104 LEU A N 1
ATOM 806 C CA . LEU A 1 104 ? 1.348 -4.846 -18.119 1.00 87.69 104 LEU A CA 1
ATOM 807 C C . LEU A 1 104 ? 2.564 -3.915 -18.210 1.00 87.69 104 LEU A C 1
ATOM 809 O O . LEU A 1 104 ? 3.064 -3.653 -19.302 1.00 87.69 104 LEU A O 1
ATOM 813 N N . GLU A 1 105 ? 3.078 -3.449 -17.071 1.00 85.94 105 GLU A N 1
ATOM 814 C CA . GLU A 1 105 ? 4.133 -2.431 -17.007 1.00 85.94 105 GLU A CA 1
ATOM 815 C C . GLU A 1 105 ? 5.183 -2.779 -15.936 1.00 85.94 105 GLU A C 1
ATOM 817 O O . GLU A 1 105 ? 5.241 -2.173 -14.860 1.00 85.94 105 GLU A O 1
ATOM 822 N N . PRO A 1 106 ? 6.089 -3.734 -16.215 1.00 83.50 106 PRO A N 1
ATOM 823 C CA . PRO A 1 106 ? 7.077 -4.187 -15.234 1.00 83.50 106 PRO A CA 1
ATOM 824 C C . PRO A 1 106 ? 8.071 -3.085 -14.826 1.00 83.50 106 PRO A C 1
ATOM 826 O O . PRO A 1 106 ? 8.674 -3.158 -13.756 1.00 83.50 106 PRO A O 1
ATOM 829 N N . HIS A 1 107 ? 8.253 -2.054 -15.659 1.00 83.50 107 HIS A N 1
ATOM 830 C CA . HIS A 1 107 ? 9.221 -0.978 -15.437 1.00 83.50 107 HIS A CA 1
ATOM 831 C C . HIS A 1 107 ? 8.832 -0.033 -14.286 1.00 83.50 107 HIS A C 1
ATOM 833 O O . HIS A 1 107 ? 9.714 0.576 -13.680 1.00 83.50 107 HIS A O 1
ATOM 839 N N . ASN A 1 108 ? 7.537 0.071 -13.972 1.00 85.31 108 ASN A N 1
ATOM 840 C CA . ASN A 1 108 ? 7.022 0.905 -12.885 1.00 85.31 108 ASN A CA 1
ATOM 841 C C . ASN A 1 108 ? 7.112 0.196 -11.516 1.00 85.31 108 ASN A C 1
ATOM 843 O O . ASN A 1 108 ? 6.882 0.785 -10.457 1.00 85.31 108 ASN A O 1
ATOM 847 N N . LEU A 1 109 ? 7.460 -1.095 -11.511 1.00 84.12 109 LEU A N 1
ATOM 848 C CA . LEU A 1 109 ? 7.513 -1.890 -10.297 1.00 84.12 109 LEU A CA 1
ATOM 849 C C . LEU A 1 109 ? 8.797 -1.616 -9.499 1.00 84.12 109 LEU A C 1
ATOM 851 O O . LEU A 1 109 ? 9.912 -1.598 -10.024 1.00 84.12 109 LEU A O 1
ATOM 855 N N . ARG A 1 110 ? 8.664 -1.479 -8.174 1.00 84.81 110 ARG A N 1
ATOM 856 C CA . ARG A 1 110 ? 9.829 -1.374 -7.282 1.00 84.81 110 ARG A CA 1
ATOM 857 C C . ARG A 1 110 ? 10.654 -2.675 -7.349 1.00 84.81 110 ARG A C 1
ATOM 859 O O . ARG A 1 110 ? 10.067 -3.754 -7.247 1.00 84.81 110 ARG A O 1
ATOM 866 N N . PRO A 1 111 ? 12.002 -2.615 -7.382 1.00 84.00 111 PRO A N 1
ATOM 867 C CA . PRO A 1 111 ? 12.862 -3.801 -7.493 1.00 84.00 111 PRO A CA 1
ATOM 868 C C . PRO A 1 111 ? 12.569 -4.912 -6.476 1.00 84.00 111 PRO A C 1
ATOM 870 O O . PRO A 1 111 ? 12.690 -6.096 -6.779 1.00 84.00 111 PRO A O 1
ATOM 873 N N . SER A 1 112 ? 12.194 -4.537 -5.250 1.00 84.25 112 SER A N 1
ATOM 874 C CA . SER A 1 112 ? 11.873 -5.506 -4.199 1.00 84.25 112 SER A CA 1
ATOM 875 C C . SER A 1 112 ? 10.618 -6.320 -4.517 1.00 84.25 112 SER A C 1
ATOM 877 O O . SER A 1 112 ? 10.570 -7.499 -4.181 1.00 84.25 112 SER A O 1
ATOM 879 N N . TYR A 1 113 ? 9.621 -5.716 -5.167 1.00 87.44 113 TYR A N 1
ATOM 880 C CA . TYR A 1 113 ? 8.413 -6.421 -5.588 1.00 87.44 113 TYR A CA 1
ATOM 881 C C . TYR A 1 113 ? 8.697 -7.354 -6.758 1.00 87.44 113 TYR A C 1
ATOM 883 O O . TYR A 1 113 ? 8.201 -8.473 -6.768 1.00 87.44 113 TYR A O 1
ATOM 891 N N . TRP A 1 114 ? 9.567 -6.947 -7.686 1.00 86.62 114 TRP A N 1
ATOM 892 C CA . TRP A 1 114 ? 10.001 -7.813 -8.782 1.00 86.62 114 TRP A CA 1
ATOM 893 C C . TRP A 1 114 ? 10.693 -9.080 -8.264 1.00 86.62 114 TRP A C 1
ATOM 895 O O . TRP A 1 114 ? 10.357 -10.184 -8.677 1.00 86.62 114 TRP A O 1
ATOM 905 N N . LYS A 1 115 ? 11.602 -8.944 -7.287 1.00 85.50 115 LYS A N 1
ATOM 906 C CA . LYS A 1 115 ? 12.248 -10.098 -6.636 1.00 85.50 115 LYS A CA 1
ATOM 907 C C . LYS A 1 115 ? 11.247 -11.009 -5.929 1.00 85.50 115 LYS A C 1
ATOM 909 O O . LYS A 1 115 ? 11.363 -12.226 -6.031 1.00 85.50 115 LYS A O 1
ATOM 914 N N . PHE A 1 116 ? 10.274 -10.429 -5.227 1.00 87.44 116 PHE A N 1
ATOM 915 C CA . PHE A 1 116 ? 9.211 -11.191 -4.573 1.00 87.44 116 PHE A CA 1
ATOM 916 C C . PHE A 1 116 ? 8.390 -11.991 -5.592 1.00 87.44 116 PHE A C 1
ATOM 918 O O . PHE A 1 116 ? 8.221 -13.195 -5.430 1.00 87.44 116 PHE A O 1
ATOM 925 N N . LEU A 1 117 ? 7.962 -11.350 -6.678 1.00 88.25 117 LEU A N 1
ATOM 926 C CA . LEU A 1 117 ? 7.226 -11.989 -7.766 1.00 88.25 117 LEU A CA 1
ATOM 927 C C . LEU A 1 117 ? 8.034 -13.106 -8.442 1.00 88.25 117 LEU A C 1
ATOM 929 O O . LEU A 1 117 ? 7.513 -14.197 -8.667 1.00 88.25 117 LEU A O 1
ATOM 933 N N . GLN A 1 118 ? 9.317 -12.869 -8.720 1.00 85.94 118 GLN A N 1
ATOM 934 C CA . GLN A 1 118 ? 10.214 -13.877 -9.289 1.00 85.94 118 GLN A CA 1
ATOM 935 C C . GLN A 1 118 ? 10.373 -15.084 -8.348 1.00 85.94 118 GLN A C 1
ATOM 937 O O . GLN A 1 118 ? 10.372 -16.218 -8.814 1.00 85.94 118 GLN A O 1
ATOM 942 N N . SER A 1 119 ? 10.453 -14.845 -7.034 1.00 85.38 119 SER A N 1
ATOM 943 C CA . SER A 1 119 ? 10.529 -15.894 -6.007 1.00 85.38 119 SER A CA 1
ATOM 944 C C . SER A 1 119 ? 9.244 -16.726 -5.940 1.00 85.38 119 SER A C 1
ATOM 946 O O . SER A 1 119 ? 9.293 -17.949 -6.003 1.00 85.38 119 SER A O 1
ATOM 948 N N . VAL A 1 120 ? 8.079 -16.069 -5.888 1.00 87.25 120 VAL A N 1
ATOM 949 C CA . VAL A 1 120 ? 6.769 -16.743 -5.818 1.00 87.25 120 VAL A CA 1
ATOM 950 C C . VAL A 1 120 ? 6.467 -17.545 -7.087 1.00 87.25 120 VAL A C 1
ATOM 952 O O . VAL A 1 120 ? 5.825 -18.585 -7.016 1.00 87.25 120 VAL A O 1
ATOM 955 N N . SER A 1 121 ? 6.934 -17.081 -8.248 1.00 85.25 121 SER A N 1
ATOM 956 C CA . SER A 1 121 ? 6.682 -17.728 -9.542 1.00 85.25 121 SER A CA 1
ATOM 957 C C . SER A 1 121 ? 7.752 -18.726 -9.989 1.00 85.25 121 SER A C 1
ATOM 959 O O . SER A 1 121 ? 7.663 -19.224 -11.109 1.00 85.25 121 SER A O 1
ATOM 961 N N . GLY A 1 122 ? 8.805 -18.965 -9.196 1.00 81.88 122 GLY A N 1
ATOM 962 C CA . GLY A 1 122 ? 9.950 -19.790 -9.623 1.00 81.88 122 GLY A CA 1
ATOM 963 C C . GLY A 1 122 ? 10.697 -19.235 -10.847 1.00 81.88 122 GLY A C 1
ATOM 964 O O . GLY A 1 122 ? 11.508 -19.920 -11.466 1.00 81.88 122 GLY A O 1
ATOM 965 N N . GLY A 1 123 ? 10.416 -17.982 -11.197 1.00 80.38 123 GLY A N 1
ATOM 966 C CA . GLY A 1 123 ? 10.984 -17.255 -12.313 1.00 80.38 123 GLY A CA 1
ATOM 967 C C . GLY A 1 123 ? 10.222 -17.283 -13.635 1.00 80.38 123 GLY A C 1
ATOM 968 O O . GLY A 1 123 ? 10.667 -16.648 -14.594 1.00 80.38 123 GLY A O 1
ATOM 969 N N . CYS A 1 124 ? 9.044 -17.908 -13.671 1.00 80.75 124 CYS A N 1
ATOM 970 C CA . CYS A 1 124 ? 8.197 -17.976 -14.864 1.00 80.75 124 CYS A CA 1
ATOM 971 C C . CYS A 1 124 ? 7.742 -16.596 -15.379 1.00 80.75 124 CYS A C 1
ATOM 973 O O . CYS A 1 124 ? 7.584 -16.414 -16.583 1.00 80.75 124 CYS A O 1
ATOM 975 N N . ILE A 1 125 ? 7.588 -15.593 -14.504 1.00 84.56 125 ILE A N 1
ATOM 976 C CA . ILE A 1 125 ? 7.140 -14.235 -14.892 1.00 84.56 125 ILE A CA 1
ATOM 977 C C . ILE A 1 125 ? 8.094 -13.557 -15.886 1.00 84.56 125 ILE A C 1
ATOM 979 O O . ILE A 1 125 ? 7.655 -12.737 -16.698 1.00 84.56 125 ILE A O 1
ATOM 983 N N . GLY A 1 126 ? 9.389 -13.875 -15.808 1.00 80.94 126 GLY A N 1
ATOM 984 C CA . GLY A 1 126 ? 10.410 -13.342 -16.709 1.00 80.94 126 GLY A CA 1
ATOM 985 C C . GLY A 1 126 ? 10.478 -14.051 -18.063 1.00 80.94 126 GLY A C 1
ATOM 986 O O . GLY A 1 126 ? 11.050 -13.492 -18.990 1.00 80.94 126 GLY A O 1
ATOM 987 N N . LEU A 1 127 ? 9.904 -15.253 -18.176 1.00 81.75 127 LEU A N 1
ATOM 988 C CA . LEU A 1 127 ? 9.871 -16.048 -19.409 1.00 81.75 127 LEU A CA 1
ATOM 989 C C . LEU A 1 127 ? 8.554 -15.919 -20.178 1.00 81.75 127 LEU A C 1
ATOM 991 O O . LEU A 1 127 ? 8.478 -16.338 -21.329 1.00 81.75 127 LEU A O 1
ATOM 995 N N . MET A 1 128 ? 7.510 -15.393 -19.538 1.00 83.44 128 MET A N 1
ATOM 996 C CA . MET A 1 128 ? 6.195 -15.264 -20.151 1.00 83.44 128 MET A CA 1
ATOM 997 C C . MET A 1 128 ? 6.248 -14.278 -21.319 1.00 83.44 128 MET A C 1
ATOM 999 O O . MET A 1 128 ? 6.562 -13.104 -21.110 1.00 83.44 128 MET A O 1
ATOM 1003 N N . ASP A 1 129 ? 5.914 -14.753 -22.521 1.00 84.44 129 ASP A N 1
ATOM 1004 C CA . ASP A 1 129 ? 5.841 -13.903 -23.705 1.00 84.44 129 ASP A CA 1
ATOM 1005 C C . ASP A 1 129 ? 4.688 -12.897 -23.578 1.00 84.44 129 ASP A C 1
ATOM 1007 O O . ASP A 1 129 ? 3.583 -13.227 -23.139 1.00 84.44 129 ASP A O 1
ATOM 1011 N N . ARG A 1 130 ? 4.973 -11.640 -23.920 1.00 85.06 130 ARG A N 1
ATOM 1012 C CA . ARG A 1 130 ? 4.056 -10.501 -23.749 1.00 85.06 130 ARG A CA 1
ATOM 1013 C C . ARG A 1 130 ? 3.692 -9.837 -25.063 1.00 85.06 130 ARG A C 1
ATOM 1015 O O . ARG A 1 130 ? 3.004 -8.824 -25.041 1.00 85.06 130 ARG A O 1
ATOM 1022 N N . HIS A 1 131 ? 4.095 -10.413 -26.191 1.00 83.88 131 HIS A N 1
ATOM 1023 C CA . HIS A 1 131 ? 3.791 -9.873 -27.511 1.00 83.88 131 HIS A CA 1
ATOM 1024 C C . HIS A 1 131 ? 2.278 -9.660 -27.727 1.00 83.88 131 HIS A C 1
ATOM 1026 O O . HIS A 1 131 ? 1.854 -8.640 -28.260 1.00 83.88 131 HIS A O 1
ATOM 1032 N N . CYS A 1 132 ? 1.429 -10.559 -27.214 1.00 82.94 132 CYS A N 1
ATOM 1033 C CA . CYS A 1 132 ? -0.033 -10.408 -27.280 1.00 82.94 132 CYS A CA 1
ATOM 1034 C C . CYS A 1 132 ? -0.582 -9.224 -26.458 1.00 82.94 132 CYS A C 1
ATOM 1036 O O . CYS A 1 132 ? -1.688 -8.760 -26.715 1.00 82.94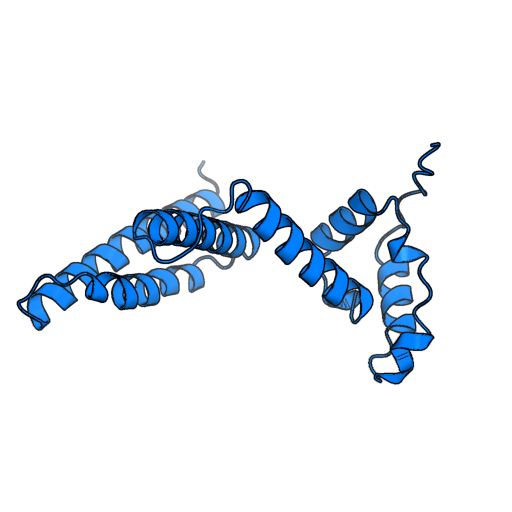 132 CYS A O 1
ATOM 1038 N N . LEU A 1 133 ? 0.162 -8.735 -25.461 1.00 84.56 133 LEU A N 1
ATOM 1039 C CA . LEU A 1 133 ? -0.233 -7.584 -24.640 1.00 84.56 133 LEU A CA 1
ATOM 1040 C C . LEU A 1 133 ? 0.131 -6.252 -25.309 1.00 84.56 133 LEU A C 1
ATOM 1042 O O . LEU A 1 133 ? -0.406 -5.211 -24.933 1.00 84.56 133 LEU A O 1
ATOM 1046 N N . ASP A 1 134 ? 0.979 -6.268 -26.340 1.00 82.75 134 ASP A N 1
ATOM 1047 C CA . ASP A 1 134 ? 1.335 -5.057 -27.084 1.00 82.75 134 ASP A CA 1
ATOM 1048 C C . ASP A 1 134 ? 0.156 -4.501 -27.897 1.00 82.75 134 ASP A C 1
ATOM 1050 O O . ASP A 1 134 ? 0.153 -3.316 -28.233 1.00 82.75 134 ASP A O 1
ATOM 1054 N N . THR A 1 135 ? -0.901 -5.294 -28.123 1.00 84.94 135 THR A N 1
ATOM 1055 C CA . THR A 1 135 ? -2.175 -4.824 -28.696 1.00 84.94 135 THR A CA 1
ATOM 1056 C C . THR A 1 135 ? -2.817 -3.711 -27.861 1.00 84.94 135 THR A C 1
ATOM 1058 O O . THR A 1 135 ? -3.516 -2.863 -28.409 1.00 84.94 135 THR A O 1
ATOM 1061 N N . PHE A 1 136 ? -2.537 -3.647 -26.554 1.00 83.81 136 PHE A N 1
ATOM 1062 C CA . PHE A 1 136 ? -2.994 -2.558 -25.685 1.00 83.81 136 PHE A CA 1
ATOM 1063 C C . PHE A 1 136 ? -2.186 -1.255 -25.853 1.00 83.81 136 PHE A C 1
ATOM 1065 O O . PHE A 1 136 ? -2.477 -0.267 -25.184 1.00 83.81 136 PHE A O 1
ATOM 1072 N N . GLY A 1 137 ? -1.165 -1.230 -26.721 1.00 82.88 137 GLY A N 1
ATOM 1073 C CA . GLY A 1 137 ? -0.323 -0.055 -26.982 1.00 82.88 137 GLY A CA 1
ATOM 1074 C C . GLY A 1 137 ? 0.728 0.234 -25.901 1.00 82.88 137 GLY A C 1
ATOM 1075 O O . GLY A 1 137 ? 1.431 1.239 -25.984 1.00 82.88 137 GLY A O 1
ATOM 1076 N N . LEU A 1 138 ? 0.862 -0.646 -24.904 1.00 79.56 138 LEU A N 1
ATOM 1077 C CA . LEU A 1 138 ? 1.697 -0.451 -23.709 1.00 79.56 138 LEU A CA 1
ATOM 1078 C C . LEU A 1 138 ? 3.178 -0.840 -23.898 1.00 79.56 138 LEU A C 1
ATOM 1080 O O . LEU A 1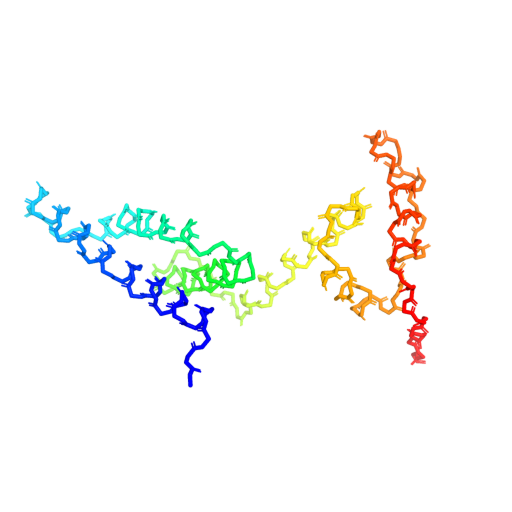 138 ? 3.981 -0.618 -22.991 1.00 79.56 138 LEU A O 1
ATOM 1084 N N . LYS A 1 139 ? 3.565 -1.401 -25.058 1.00 83.69 139 LYS A N 1
ATOM 1085 C CA . LYS A 1 139 ? 4.933 -1.898 -25.345 1.00 83.69 139 LYS A CA 1
ATOM 1086 C C . LYS A 1 139 ? 5.492 -2.728 -24.175 1.00 83.69 139 LYS A C 1
ATOM 1088 O O . LYS A 1 139 ? 6.582 -2.475 -23.640 1.00 83.69 139 LYS A O 1
ATOM 1093 N N . SER A 1 140 ? 4.694 -3.688 -23.722 1.00 83.38 140 SER A N 1
ATOM 1094 C CA . SER A 1 140 ? 4.961 -4.532 -22.560 1.00 83.38 140 SER A CA 1
ATOM 1095 C C . SER A 1 140 ? 6.145 -5.473 -22.802 1.00 83.38 140 SER A C 1
ATOM 1097 O O . SER A 1 140 ? 6.891 -5.749 -21.859 1.00 83.38 140 SER A O 1
ATOM 1099 N N . SER A 1 141 ? 6.361 -5.915 -24.047 1.00 82.19 141 SER A N 1
ATOM 1100 C CA . SER A 1 141 ? 7.521 -6.727 -24.454 1.00 82.19 141 SER A CA 1
ATOM 1101 C C . SER A 1 141 ? 8.847 -5.972 -24.277 1.00 82.19 141 SER A C 1
ATOM 1103 O O . SER A 1 141 ? 9.738 -6.419 -23.554 1.00 82.19 141 SER A O 1
ATOM 1105 N N . GLU A 1 142 ? 8.941 -4.761 -24.828 1.00 83.44 142 GLU A N 1
ATOM 1106 C CA . GLU A 1 142 ? 10.121 -3.895 -24.715 1.00 83.44 142 GLU A CA 1
ATOM 1107 C C . GLU A 1 142 ? 10.401 -3.512 -23.250 1.00 83.44 142 GLU A C 1
ATOM 1109 O O . GLU A 1 142 ? 11.544 -3.494 -22.780 1.00 83.44 142 GLU A O 1
ATOM 1114 N N . SER A 1 143 ? 9.338 -3.238 -22.488 1.00 84.06 143 SER A N 1
ATOM 1115 C CA . SER A 1 143 ? 9.435 -2.932 -21.059 1.00 84.06 143 SER A CA 1
ATOM 1116 C C . SER A 1 143 ? 9.979 -4.112 -20.251 1.00 84.06 143 SER A C 1
ATOM 1118 O O . SER A 1 143 ? 10.765 -3.901 -19.323 1.00 84.06 143 SER A O 1
ATOM 1120 N N . LEU A 1 144 ? 9.598 -5.346 -20.599 1.00 84.50 144 LEU A N 1
ATOM 1121 C CA . LEU A 1 144 ? 10.126 -6.555 -19.973 1.00 84.50 144 LEU A CA 1
ATOM 1122 C C . LEU A 1 144 ? 11.623 -6.708 -20.249 1.00 84.50 144 LEU A C 1
ATOM 1124 O O . LEU A 1 144 ? 12.387 -6.917 -19.307 1.00 84.50 144 LEU A O 1
ATOM 1128 N N . GLU A 1 145 ? 12.064 -6.536 -21.496 1.00 84.00 145 GLU A N 1
ATOM 1129 C CA . GLU A 1 145 ? 13.489 -6.614 -21.834 1.00 84.00 145 GLU A CA 1
ATOM 1130 C C . GLU A 1 145 ? 14.326 -5.614 -21.033 1.00 84.00 145 GLU A C 1
ATOM 1132 O O . GLU A 1 145 ? 15.400 -5.955 -20.530 1.00 84.00 145 GLU A O 1
ATOM 1137 N N . ARG A 1 146 ? 13.837 -4.377 -20.870 1.00 85.06 146 ARG A N 1
ATOM 1138 C CA . ARG A 1 146 ? 14.516 -3.357 -20.055 1.00 85.06 146 ARG A CA 1
ATOM 1139 C C . ARG A 1 146 ? 14.657 -3.795 -18.597 1.00 85.06 146 ARG A C 1
ATOM 1141 O O . ARG A 1 146 ? 15.707 -3.585 -17.988 1.00 85.06 146 ARG A O 1
ATOM 1148 N N . VAL A 1 147 ? 13.622 -4.413 -18.034 1.00 85.75 147 VAL A N 1
ATOM 1149 C CA . VAL A 1 147 ? 13.629 -4.912 -16.652 1.00 85.75 147 VAL A CA 1
ATOM 1150 C C . VAL A 1 147 ? 14.556 -6.121 -16.512 1.00 85.75 147 VAL A C 1
ATOM 1152 O O . VAL A 1 147 ? 15.347 -6.150 -15.573 1.00 85.75 147 VAL A O 1
ATOM 1155 N N . LEU A 1 148 ? 14.554 -7.057 -17.463 1.00 83.00 148 LEU A N 1
ATOM 1156 C CA . LEU A 1 148 ? 15.467 -8.209 -17.482 1.00 83.00 148 LEU A CA 1
ATOM 1157 C C . LEU A 1 148 ? 16.938 -7.795 -17.637 1.00 83.00 148 LEU A C 1
ATOM 1159 O O . LEU A 1 148 ? 17.812 -8.360 -16.984 1.00 83.00 148 LEU A O 1
ATOM 1163 N N . LYS A 1 149 ? 17.228 -6.766 -18.444 1.00 83.06 149 LYS A N 1
ATOM 1164 C CA . LYS A 1 149 ? 18.579 -6.182 -18.548 1.00 83.06 149 LYS A CA 1
ATOM 1165 C C . LYS A 1 149 ? 19.029 -5.560 -17.223 1.00 83.06 149 LYS A C 1
ATOM 1167 O O . LYS A 1 149 ? 20.200 -5.644 -16.864 1.00 83.06 149 LYS A O 1
ATOM 1172 N N . LYS A 1 150 ? 18.104 -4.934 -16.489 1.00 81.50 150 LYS A N 1
ATOM 1173 C CA . LYS A 1 150 ? 18.388 -4.231 -15.228 1.00 81.50 150 LYS A CA 1
ATOM 1174 C C . LYS A 1 150 ? 18.474 -5.164 -14.018 1.00 81.50 150 LYS A C 1
ATOM 1176 O O . LYS A 1 150 ? 19.241 -4.899 -13.093 1.00 81.50 150 LYS A O 1
ATOM 1181 N N . TYR A 1 151 ? 17.696 -6.241 -14.004 1.00 78.00 151 TYR A N 1
ATOM 1182 C CA . TYR A 1 151 ? 17.620 -7.186 -12.896 1.00 78.00 151 TYR A CA 1
ATOM 1183 C C . TYR A 1 151 ? 17.978 -8.581 -13.393 1.00 78.00 151 TYR A C 1
ATOM 1185 O O . TYR A 1 151 ? 17.245 -9.158 -14.191 1.00 78.00 151 TYR A O 1
ATOM 1193 N N . LYS A 1 152 ? 19.090 -9.139 -12.890 1.00 64.75 152 LYS A N 1
ATOM 1194 C CA . LYS A 1 152 ? 19.504 -10.502 -13.241 1.00 64.75 152 LYS A CA 1
ATOM 1195 C C . LYS A 1 152 ? 18.350 -11.480 -12.974 1.00 64.75 152 LYS A C 1
ATOM 1197 O O . LYS A 1 152 ? 17.793 -11.444 -11.869 1.00 64.75 152 LYS A O 1
ATOM 1202 N N . PRO A 1 153 ? 18.001 -12.345 -13.940 1.00 63.22 153 PRO A N 1
ATOM 1203 C CA . PRO A 1 153 ? 16.998 -13.370 -13.720 1.00 63.22 153 PRO A CA 1
ATOM 1204 C C . PRO A 1 153 ? 17.468 -14.297 -12.596 1.00 63.22 153 PRO A C 1
ATOM 1206 O O . PRO A 1 153 ? 18.632 -14.701 -12.546 1.00 63.22 153 PRO A O 1
ATOM 1209 N N . VAL A 1 154 ? 16.566 -14.605 -11.665 1.00 61.50 154 VAL A N 1
ATOM 1210 C CA . VAL A 1 154 ? 16.791 -15.688 -10.699 1.00 61.50 154 VAL A CA 1
ATOM 1211 C C . VAL A 1 154 ? 16.824 -16.990 -11.509 1.00 61.50 154 VAL A C 1
ATOM 1213 O O . VAL A 1 154 ? 15.956 -17.146 -12.374 1.00 61.50 154 VAL A O 1
ATOM 1216 N N . PRO A 1 155 ? 17.805 -17.891 -11.294 1.00 59.44 155 PRO A N 1
ATOM 1217 C CA . PRO A 1 155 ? 17.840 -19.175 -11.988 1.00 59.44 155 PRO A CA 1
ATOM 1218 C C . PRO A 1 155 ? 16.514 -19.904 -11.773 1.00 59.44 155 PRO A C 1
ATOM 1220 O O . PRO A 1 155 ? 15.975 -19.874 -10.666 1.00 59.44 155 PRO A O 1
ATOM 1223 N N . LEU A 1 156 ? 15.989 -20.522 -12.834 1.00 58.59 156 LEU A N 1
ATOM 1224 C CA . LEU A 1 156 ? 14.715 -21.234 -12.784 1.00 58.59 156 LEU A CA 1
ATOM 1225 C C . LEU A 1 156 ? 14.759 -22.259 -11.658 1.00 58.59 156 LEU A C 1
ATOM 1227 O O . LEU A 1 156 ? 15.521 -23.227 -11.713 1.00 58.59 156 LEU A O 1
ATOM 1231 N N . GLN A 1 157 ? 13.931 -22.047 -10.641 1.00 60.50 157 GLN A N 1
ATOM 1232 C CA . GLN A 1 157 ? 13.657 -23.096 -9.678 1.00 60.50 157 GLN A CA 1
ATOM 1233 C C . GLN A 1 157 ? 12.642 -24.005 -10.351 1.00 60.50 157 GLN A C 1
ATOM 1235 O O . GLN A 1 157 ? 11.437 -23.801 -10.247 1.00 60.50 157 GLN A O 1
ATOM 1240 N N . VAL A 1 158 ? 13.148 -24.958 -11.137 1.00 56.09 158 VAL A N 1
ATOM 1241 C CA . VAL A 1 158 ? 12.329 -26.037 -11.680 1.00 56.09 158 VAL A CA 1
ATOM 1242 C C . VAL A 1 158 ? 11.749 -26.758 -10.469 1.00 56.09 158 VAL A C 1
ATOM 1244 O O . VAL A 1 158 ? 12.468 -27.478 -9.775 1.00 56.09 158 VAL A O 1
ATOM 1247 N N . PHE A 1 159 ? 10.471 -26.517 -10.176 1.00 53.84 159 PHE A N 1
ATOM 1248 C CA . PHE A 1 159 ? 9.726 -27.342 -9.239 1.00 53.84 159 PHE A CA 1
ATOM 1249 C C . PHE A 1 159 ? 9.708 -28.749 -9.841 1.00 53.84 159 PHE A C 1
ATOM 1251 O O . PHE A 1 159 ? 8.951 -29.039 -10.764 1.00 53.84 159 PHE A O 1
ATOM 1258 N N . LYS A 1 160 ? 10.633 -29.596 -9.379 1.00 43.34 160 LYS A N 1
ATOM 1259 C CA . LYS A 1 160 ? 10.559 -31.042 -9.568 1.00 43.34 160 LYS A CA 1
ATOM 1260 C C . LYS A 1 160 ? 9.349 -31.487 -8.752 1.00 43.34 160 LYS A C 1
ATOM 1262 O O . LYS A 1 160 ? 9.439 -31.552 -7.528 1.00 43.34 160 LYS A O 1
ATOM 1267 N N . PHE A 1 161 ? 8.220 -31.638 -9.434 1.00 40.62 161 PHE A N 1
ATOM 1268 C CA . PHE A 1 161 ? 7.065 -32.353 -8.908 1.00 40.62 161 PHE A CA 1
ATOM 1269 C C . PHE A 1 161 ? 7.409 -33.834 -8.745 1.00 40.62 161 PHE A C 1
ATOM 1271 O O . PHE A 1 161 ? 8.196 -34.345 -9.580 1.00 40.62 161 PHE A O 1
#

Radius of gyration: 21.65 Å; chains: 1; bounding box: 47×54×50 Å

pLDDT: mean 83.4, std 8.93, range [40.62, 94.31]

InterPro domains:
  IPR026749 Transmembrane protein 135 [PTHR12459] (6-141)

Organism: NCBI:txid742174

Sequence (161 aa):
MVSPDTFSLGAFLGGFSSIYKFISCVMRRLLGKDSKYICIPAGSLASLTFCLYRNNTIALYVMLKTLQIMYIKGSNDGLF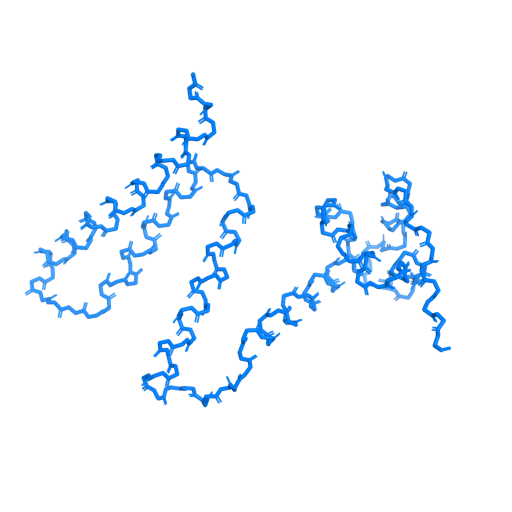PDLPQANIFFYCFSTAILFHAAILEPHNLRPSYWKFLQSVSGGCIGLMDRHCLDTFGLKSSESLERVLKKYKPVPLQVFKF

Foldseek 3Di:
DDDPLNVLVVCLVVQLVVQLVVQLVVVCVVVVDDDPCSNVVSNVRSCVSCVSPVDPVVVVVVVLVVVVVVVVVCVVVVNDPPDVPVVVVSVVVVVVVLLVCCLQAVQPDDPVSVVVVCVVVLQVSLVDDNPVVCVVVRPSNVNSVVVCVVDPGDPRPPPPD

Secondary structure (DSSP, 8-state):
---HHHHHHHHHHHHHHHHHHHHHHHHHHHH-S--GGGHHHHHHHHGGGGGTS--HHHHHHHHHHHHHHHHHHHHHTTSS---TTHHHHHHHHHHHHHHHHHHH-GGGS-HHHHHHHHHHTTTGGGTS--GGGGGGTS-HHHHHHHHHHHSPPPP------